Protein AF-A0A2E7MX34-F1 (afdb_monomer_lite)

Foldseek 3Di:
DDQDDWFPDPDPPPPRTDDPVRVVVSVVVNVCVVVVDPPDPPPDDPDDDDDPDPPPDDDADPVGDDPDDDDDAFDADPNWTWGADPVGFIDINPHGPDCPDDQAWDADPVRHTQAGNPVGDGDDDDDDDDDAFDADPVRHTQAGNVVRDGPPDDDPVNLVVLVVPAPDPVSSVVSVVVD

Radius of gyration: 43.1 Å; chains: 1; bounding box: 94×31×118 Å

Sequence (179 aa):
MARQTINIGTSANKGDGDPLRTAFTKINNNFSELYGGNFAEPTALNTNLASSQDGVHDLGTSGKQWRNLHVKDFVYIGGTRLSVSATGTLLVNNAAITADAIKGSVFADDSSLLVDGINGKFYGHLTGDVNGSVFGDDSTILVDAVNGNIPGYVKLSVLKSEVAASTSFADFQLRIAAL

pLDDT: mean 92.15, std 6.26, range [63.88, 97.56]

Structure (mmCIF, N/CA/C/O backbone):
data_AF-A0A2E7MX34-F1
#
_entry.id   AF-A0A2E7MX34-F1
#
loop_
_atom_site.group_PDB
_atom_site.id
_atom_site.type_symbol
_atom_site.label_atom_id
_atom_site.label_alt_id
_atom_site.label_comp_id
_atom_site.label_asym_id
_atom_site.label_entity_id
_atom_site.label_seq_id
_atom_site.pdbx_PDB_ins_code
_atom_site.Cartn_x
_atom_site.Cartn_y
_atom_site.Cartn_z
_atom_site.occupancy
_atom_site.B_iso_or_equiv
_atom_site.auth_seq_id
_atom_site.auth_comp_id
_atom_site.auth_asym_id
_atom_site.auth_atom_id
_atom_site.pdbx_PDB_model_num
ATOM 1 N N . MET A 1 1 ? 22.001 4.446 -43.427 1.00 67.94 1 MET A N 1
ATOM 2 C CA . MET A 1 1 ? 22.425 3.480 -44.458 1.00 67.94 1 MET A CA 1
ATOM 3 C C . MET A 1 1 ? 23.186 2.358 -43.757 1.00 67.94 1 MET A C 1
ATOM 5 O O . MET A 1 1 ? 23.305 2.373 -42.543 1.00 67.94 1 MET A O 1
ATOM 9 N N . ALA A 1 2 ? 23.620 1.312 -44.458 1.00 82.75 2 ALA A N 1
ATOM 10 C CA . ALA A 1 2 ? 24.479 0.306 -43.830 1.00 82.75 2 ALA A CA 1
ATOM 11 C C . ALA A 1 2 ? 25.929 0.816 -43.786 1.00 82.75 2 ALA A C 1
ATOM 13 O O . ALA A 1 2 ? 26.398 1.413 -44.757 1.00 82.75 2 ALA A O 1
ATOM 14 N N . ARG A 1 3 ? 26.645 0.541 -42.688 1.00 91.38 3 ARG A N 1
ATOM 15 C CA . ARG A 1 3 ? 28.072 0.868 -42.524 1.00 91.38 3 ARG A CA 1
ATOM 16 C C . ARG A 1 3 ? 28.886 0.391 -43.735 1.00 91.38 3 ARG A C 1
ATOM 18 O O . ARG A 1 3 ? 28.889 -0.801 -44.037 1.00 91.38 3 ARG A O 1
ATOM 25 N N . GLN A 1 4 ? 29.634 1.292 -44.376 1.00 95.56 4 GLN A N 1
ATOM 26 C CA . GLN A 1 4 ? 30.525 0.957 -45.491 1.00 95.56 4 GLN A CA 1
ATOM 27 C C . GLN A 1 4 ? 31.924 0.579 -44.978 1.00 95.56 4 GLN A C 1
ATOM 29 O O . GLN A 1 4 ? 32.578 1.374 -44.306 1.00 95.56 4 GLN A O 1
ATOM 34 N N . THR A 1 5 ? 32.413 -0.622 -45.303 1.00 95.56 5 THR A N 1
ATOM 35 C CA . THR A 1 5 ? 33.744 -1.108 -44.884 1.00 95.56 5 THR A CA 1
ATOM 36 C C . THR A 1 5 ? 34.768 -0.963 -46.013 1.00 95.56 5 THR A C 1
ATOM 38 O O . THR A 1 5 ? 34.482 -1.295 -47.168 1.00 95.56 5 THR A O 1
ATOM 41 N N . ILE A 1 6 ? 35.961 -0.462 -45.679 1.00 96.75 6 ILE A N 1
ATOM 42 C CA . ILE A 1 6 ? 37.108 -0.377 -46.595 1.00 96.75 6 ILE A CA 1
ATOM 43 C C . ILE A 1 6 ? 37.732 -1.769 -46.720 1.00 96.75 6 ILE A C 1
ATOM 45 O O . ILE A 1 6 ? 38.097 -2.373 -45.713 1.00 96.75 6 ILE A O 1
AT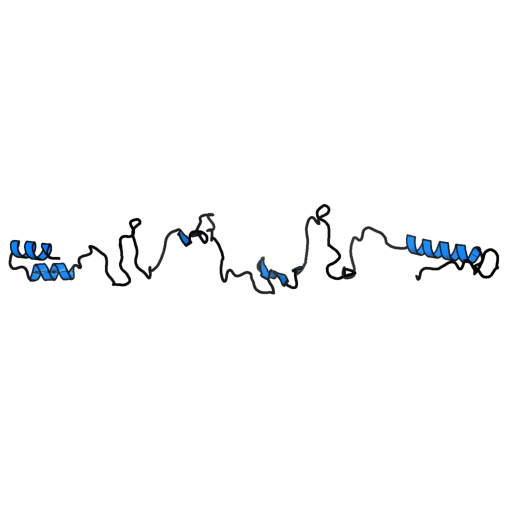OM 49 N N . ASN A 1 7 ? 37.869 -2.272 -47.943 1.00 96.00 7 ASN A N 1
ATOM 50 C CA . ASN A 1 7 ? 38.642 -3.474 -48.227 1.00 96.00 7 ASN A CA 1
ATOM 51 C C . ASN A 1 7 ? 40.132 -3.107 -48.285 1.00 96.00 7 ASN A C 1
ATOM 53 O O . ASN A 1 7 ? 40.547 -2.356 -49.162 1.00 96.00 7 ASN A O 1
ATOM 57 N N . ILE A 1 8 ? 40.938 -3.638 -47.367 1.00 94.94 8 ILE A N 1
ATOM 58 C CA . ILE A 1 8 ? 42.384 -3.360 -47.298 1.00 94.94 8 ILE A CA 1
ATOM 59 C C . ILE A 1 8 ? 43.238 -4.335 -48.126 1.00 94.94 8 ILE A C 1
ATOM 61 O O . ILE A 1 8 ? 44.462 -4.220 -48.127 1.00 94.94 8 ILE A O 1
ATOM 65 N N . GLY A 1 9 ? 42.606 -5.268 -48.845 1.00 93.19 9 GLY A N 1
ATOM 66 C CA . GLY A 1 9 ? 43.289 -6.320 -49.596 1.00 93.19 9 GLY A CA 1
ATOM 67 C C . GLY A 1 9 ? 43.756 -7.474 -48.706 1.00 93.19 9 GLY A C 1
ATOM 68 O O . GLY A 1 9 ? 43.591 -7.449 -47.485 1.00 93.19 9 GLY A O 1
ATOM 69 N N . THR A 1 10 ? 44.324 -8.518 -49.314 1.00 93.69 10 THR A N 1
ATOM 70 C CA . THR A 1 10 ? 44.762 -9.719 -48.569 1.00 93.69 10 THR A CA 1
ATOM 71 C C . THR A 1 10 ? 46.192 -9.620 -48.034 1.00 93.69 10 THR A C 1
ATOM 73 O O . THR A 1 10 ? 46.563 -10.353 -47.120 1.00 93.69 10 THR A O 1
ATOM 76 N N . SER A 1 11 ? 46.999 -8.703 -48.567 1.00 89.69 11 SER A N 1
ATOM 77 C CA . SER A 1 11 ? 48.323 -8.357 -48.046 1.00 89.69 11 SER A CA 1
ATOM 78 C C . SER A 1 11 ? 48.731 -6.961 -48.513 1.00 89.69 11 SER A C 1
ATOM 80 O O . SER A 1 11 ? 48.167 -6.425 -49.469 1.00 89.69 11 SER A O 1
ATOM 82 N N . ALA A 1 12 ? 49.750 -6.383 -47.875 1.00 90.94 12 ALA A N 1
ATOM 83 C CA . ALA A 1 12 ? 50.277 -5.081 -48.270 1.00 90.94 12 ALA A CA 1
ATOM 84 C C . ALA A 1 12 ? 50.609 -5.040 -49.774 1.00 90.94 12 ALA A C 1
ATOM 86 O O . ALA A 1 12 ? 51.255 -5.945 -50.302 1.00 90.94 12 ALA A O 1
ATOM 87 N N . ASN A 1 13 ? 50.168 -3.976 -50.450 1.00 83.44 13 ASN A N 1
ATOM 88 C CA . ASN A 1 13 ? 50.481 -3.654 -51.848 1.00 83.44 13 ASN A CA 1
ATOM 89 C C .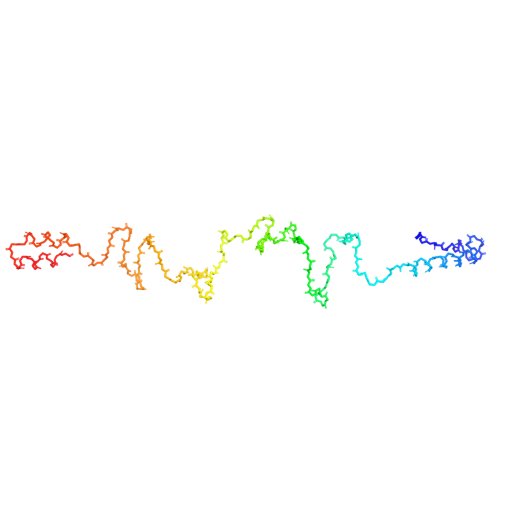 ASN A 1 13 ? 50.060 -4.694 -52.907 1.00 83.44 13 ASN A C 1
ATOM 91 O O . ASN A 1 13 ? 50.520 -4.616 -54.043 1.00 83.44 13 ASN A O 1
ATOM 95 N N . LYS A 1 14 ? 49.172 -5.643 -52.584 1.00 90.19 14 LYS A N 1
ATOM 96 C CA . LYS A 1 14 ? 48.740 -6.695 -53.525 1.00 90.19 14 LYS A CA 1
ATOM 97 C C . LYS A 1 14 ? 47.758 -6.218 -54.605 1.00 90.19 14 LYS A C 1
ATOM 99 O O . LYS A 1 14 ? 47.520 -6.927 -55.576 1.00 90.19 14 LYS A O 1
ATOM 104 N N . GLY A 1 15 ? 47.207 -5.011 -54.455 1.00 87.12 15 GLY A N 1
ATOM 105 C CA . GLY A 1 15 ? 46.298 -4.406 -55.434 1.00 87.12 15 GLY A CA 1
ATOM 106 C C . GLY A 1 15 ? 44.891 -5.012 -55.457 1.00 87.12 15 GLY A C 1
ATOM 107 O O . GLY A 1 15 ? 44.107 -4.674 -56.335 1.00 87.12 15 GLY A O 1
ATOM 108 N N . ASP A 1 16 ? 44.560 -5.877 -54.495 1.00 93.62 16 ASP A N 1
ATOM 109 C CA . ASP A 1 16 ? 43.249 -6.521 -54.325 1.00 93.62 16 ASP A CA 1
ATOM 110 C C . ASP A 1 16 ? 42.357 -5.823 -53.272 1.00 93.62 16 ASP A C 1
ATOM 112 O O . ASP A 1 16 ? 41.306 -6.340 -52.885 1.00 93.62 16 ASP A O 1
ATOM 116 N N . GLY A 1 17 ? 42.778 -4.644 -52.804 1.00 94.44 17 GLY A N 1
ATOM 117 C CA . GLY A 1 17 ? 42.019 -3.759 -51.920 1.00 94.44 17 GLY A CA 1
ATOM 118 C C . GLY A 1 17 ? 41.224 -2.684 -52.669 1.00 94.44 17 GLY A C 1
ATOM 119 O O . GLY A 1 17 ? 41.306 -2.544 -53.889 1.00 94.44 17 GLY A O 1
ATOM 120 N N . ASP A 1 18 ? 40.466 -1.882 -51.922 1.00 96.50 18 ASP A N 1
ATOM 121 C CA . ASP A 1 18 ? 39.799 -0.702 -52.465 1.00 96.50 18 ASP A CA 1
ATOM 122 C C . ASP A 1 18 ? 40.834 0.336 -52.930 1.00 96.50 18 ASP A C 1
ATOM 124 O O . ASP A 1 18 ? 41.762 0.670 -52.184 1.00 96.50 18 ASP A O 1
ATOM 128 N N . PRO A 1 19 ? 40.641 0.954 -54.107 1.00 94.69 19 PRO A N 1
ATOM 129 C CA . PRO A 1 19 ? 41.375 2.158 -54.462 1.00 94.69 19 PRO A CA 1
ATOM 130 C C . PRO A 1 19 ? 41.161 3.257 -53.412 1.00 94.69 19 PRO A C 1
ATOM 132 O O . PRO A 1 19 ? 40.055 3.410 -52.888 1.00 94.69 19 PRO A O 1
ATOM 135 N N . LEU A 1 20 ? 42.179 4.096 -53.179 1.00 93.94 20 LEU A N 1
ATOM 136 C CA . LEU A 1 20 ? 42.110 5.213 -52.221 1.00 93.94 20 LEU A CA 1
ATOM 137 C C . LEU A 1 20 ? 40.851 6.069 -52.402 1.00 93.94 20 LEU A C 1
ATOM 139 O O . LEU A 1 20 ? 40.196 6.421 -51.428 1.00 93.94 20 LEU A O 1
ATOM 143 N N . ARG A 1 21 ? 40.469 6.360 -53.652 1.00 96.25 21 ARG A N 1
ATOM 144 C CA . ARG A 1 21 ? 39.248 7.119 -53.959 1.00 96.25 21 ARG A CA 1
ATOM 145 C C . ARG A 1 21 ? 38.000 6.442 -53.387 1.00 96.25 21 ARG A C 1
ATOM 147 O O . ARG A 1 21 ? 37.216 7.102 -52.718 1.00 96.25 21 ARG A O 1
ATOM 154 N N . THR A 1 22 ? 37.843 5.141 -53.617 1.00 96.00 22 THR A N 1
ATOM 155 C CA . THR A 1 22 ? 36.722 4.349 -53.095 1.00 96.00 22 THR A CA 1
ATOM 156 C C . THR A 1 22 ? 36.732 4.328 -51.572 1.00 96.00 22 THR A C 1
ATOM 158 O O . THR A 1 22 ? 35.694 4.551 -50.953 1.00 96.00 22 THR A O 1
ATOM 161 N N . ALA A 1 23 ? 37.901 4.122 -50.961 1.00 96.06 23 ALA A N 1
ATOM 162 C CA . ALA A 1 23 ? 38.055 4.135 -49.511 1.00 96.06 23 ALA A CA 1
ATOM 163 C C . ALA A 1 23 ? 37.633 5.486 -48.905 1.00 96.06 23 ALA A C 1
ATOM 165 O O . ALA A 1 23 ? 36.823 5.516 -47.981 1.00 96.06 23 ALA A O 1
ATOM 166 N N . PHE A 1 24 ? 38.092 6.608 -49.467 1.00 97.56 24 PHE A N 1
ATOM 167 C CA . PHE A 1 24 ? 37.711 7.944 -49.000 1.00 97.56 24 PHE A CA 1
ATOM 168 C C . PHE A 1 24 ? 36.240 8.275 -49.251 1.00 97.56 24 PHE A C 1
ATOM 170 O O . PHE A 1 24 ? 35.608 8.900 -48.402 1.00 97.56 24 PHE A O 1
ATOM 177 N N . THR A 1 25 ? 35.652 7.816 -50.358 1.00 96.62 25 THR A N 1
ATOM 178 C CA . THR A 1 25 ? 34.202 7.923 -50.565 1.00 96.62 25 THR A CA 1
ATOM 179 C C . THR A 1 25 ? 33.438 7.167 -49.479 1.00 96.62 25 THR A C 1
ATOM 181 O O . THR A 1 25 ? 32.516 7.729 -48.893 1.00 96.62 25 THR A O 1
ATOM 184 N N . LYS A 1 26 ? 33.850 5.936 -49.144 1.00 96.94 26 LYS A N 1
ATOM 185 C CA . LYS A 1 26 ? 33.235 5.156 -48.057 1.00 96.94 26 LYS A CA 1
ATOM 186 C C . LYS A 1 26 ? 33.347 5.861 -46.705 1.00 96.94 26 LYS A C 1
ATOM 188 O O . LYS A 1 26 ? 32.374 5.913 -45.957 1.00 96.94 26 LYS A O 1
ATOM 193 N N . ILE A 1 27 ? 34.510 6.442 -46.415 1.00 95.88 27 ILE A N 1
ATOM 194 C CA . ILE A 1 27 ? 34.746 7.241 -45.205 1.00 95.88 27 ILE A CA 1
ATOM 195 C C . ILE A 1 27 ? 33.780 8.428 -45.144 1.00 95.88 27 ILE A C 1
ATOM 197 O O . ILE A 1 27 ? 33.060 8.577 -44.159 1.00 95.88 27 ILE A O 1
ATOM 201 N N . ASN A 1 28 ? 33.722 9.239 -46.202 1.00 95.81 28 ASN A N 1
ATOM 202 C CA . ASN A 1 28 ? 32.869 10.426 -46.243 1.00 95.81 28 ASN A CA 1
ATOM 203 C C . ASN A 1 28 ? 31.388 10.069 -46.106 1.00 95.81 28 ASN A C 1
ATOM 205 O O . ASN A 1 28 ? 30.663 10.749 -45.386 1.00 95.81 28 ASN A O 1
ATOM 209 N N . ASN A 1 29 ? 30.949 8.978 -46.734 1.00 95.25 29 ASN A N 1
ATOM 210 C CA . ASN A 1 29 ? 29.575 8.500 -46.611 1.00 95.25 29 ASN A CA 1
ATOM 211 C C . ASN A 1 29 ? 29.241 8.075 -45.175 1.00 95.25 29 ASN A C 1
ATOM 213 O O . ASN A 1 29 ? 28.199 8.467 -44.656 1.00 95.25 29 ASN A O 1
ATOM 217 N N . ASN A 1 30 ? 30.130 7.327 -44.513 1.00 94.75 30 ASN A N 1
ATOM 218 C CA . ASN A 1 30 ? 29.931 6.930 -43.117 1.00 94.75 30 ASN A CA 1
ATOM 219 C C . ASN A 1 30 ? 29.867 8.147 -42.178 1.00 94.75 30 ASN A C 1
ATOM 221 O O . ASN A 1 30 ? 29.015 8.196 -41.296 1.00 94.75 30 ASN A O 1
ATOM 225 N N . PHE A 1 31 ? 30.744 9.140 -42.364 1.00 93.25 31 PHE A N 1
ATOM 226 C CA . PHE A 1 31 ? 30.724 10.361 -41.552 1.00 93.25 31 PHE A CA 1
ATOM 227 C C . PHE A 1 31 ? 29.513 11.241 -41.851 1.00 93.25 31 PHE A C 1
ATOM 229 O O . PHE A 1 31 ? 28.942 11.811 -40.929 1.00 93.25 31 PHE A O 1
ATOM 236 N N . SER A 1 32 ? 29.076 11.318 -43.108 1.00 92.19 32 SER A N 1
ATOM 237 C CA . SER A 1 32 ? 27.838 12.009 -43.466 1.00 92.19 32 SER A CA 1
ATOM 238 C C . SER A 1 32 ? 26.623 11.367 -42.796 1.00 92.19 32 SER A C 1
ATOM 240 O O . SER A 1 32 ? 25.718 12.085 -42.386 1.00 92.19 32 SER A O 1
ATOM 242 N N . GLU A 1 33 ? 26.593 10.038 -42.671 1.00 90.44 33 GLU A N 1
ATOM 243 C CA . GLU A 1 33 ? 25.546 9.340 -41.924 1.00 90.44 33 GLU A CA 1
ATOM 244 C C . GLU A 1 33 ? 25.630 9.629 -40.424 1.00 90.44 33 GLU A C 1
ATOM 246 O O . GLU A 1 33 ? 24.611 9.944 -39.817 1.00 90.44 33 GLU A O 1
ATOM 251 N N . LEU A 1 34 ? 26.830 9.572 -39.838 1.00 88.88 34 LEU A N 1
ATOM 252 C CA . LEU A 1 34 ? 27.038 9.900 -38.431 1.00 88.88 34 LEU A CA 1
ATOM 253 C C . LEU A 1 34 ? 26.565 11.332 -38.139 1.00 88.88 34 LEU A C 1
ATOM 255 O O . LEU A 1 34 ? 25.681 11.526 -37.321 1.00 88.88 34 LEU A O 1
ATOM 259 N N . TYR A 1 35 ? 27.075 12.336 -38.848 1.00 86.62 35 TYR A N 1
ATOM 260 C CA . TYR A 1 35 ? 26.701 13.735 -38.615 1.00 86.62 35 TYR A CA 1
ATOM 261 C C . TYR A 1 35 ? 25.263 14.076 -39.028 1.00 86.62 35 TYR A C 1
ATOM 263 O O . TYR A 1 35 ? 24.714 15.063 -38.547 1.00 86.62 35 TYR A O 1
ATOM 271 N N . GLY A 1 36 ? 24.651 13.271 -39.900 1.00 81.94 36 GLY A N 1
ATOM 272 C CA . GLY A 1 36 ? 23.220 13.340 -40.199 1.00 81.94 36 GLY A CA 1
ATOM 273 C C . GLY A 1 36 ? 22.344 12.647 -39.150 1.00 81.94 36 GLY A C 1
ATOM 274 O O . GLY A 1 36 ? 21.129 12.847 -39.141 1.00 81.94 36 GLY A O 1
ATOM 275 N N . GLY A 1 37 ? 22.938 11.840 -38.268 1.00 79.38 37 GLY A N 1
ATOM 276 C CA . GLY A 1 37 ? 22.265 11.228 -37.136 1.00 79.38 37 GLY A CA 1
ATOM 277 C C . GLY A 1 37 ? 21.801 12.298 -36.157 1.00 79.38 37 GLY A C 1
ATOM 278 O O . GLY A 1 37 ? 22.592 13.107 -35.675 1.00 79.38 37 GLY A O 1
ATOM 279 N N . ASN A 1 38 ? 20.506 12.304 -35.842 1.00 66.62 38 ASN A N 1
ATOM 280 C CA . ASN A 1 38 ? 19.968 13.173 -34.804 1.00 66.62 38 ASN A CA 1
ATOM 281 C C . ASN A 1 38 ? 20.403 12.651 -33.423 1.00 66.62 38 ASN A C 1
ATOM 283 O O . ASN A 1 38 ? 19.655 11.941 -32.759 1.00 66.62 38 ASN A O 1
ATOM 287 N N . PHE A 1 39 ? 21.628 12.983 -33.014 1.00 71.38 39 PHE A N 1
ATOM 288 C CA . PHE A 1 39 ? 22.157 12.741 -31.666 1.00 71.38 39 PHE A CA 1
ATOM 289 C C . PHE A 1 39 ? 21.761 13.831 -30.670 1.00 71.38 39 PHE A C 1
ATOM 291 O O . PHE A 1 39 ? 22.376 13.945 -29.611 1.00 71.38 39 PHE A O 1
ATOM 298 N N . ALA A 1 40 ? 20.785 14.675 -31.018 1.00 63.88 40 ALA A N 1
ATOM 299 C CA . ALA A 1 40 ? 20.228 15.612 -30.061 1.00 63.88 40 ALA A CA 1
ATOM 300 C C . ALA A 1 40 ? 19.767 14.834 -28.823 1.00 63.88 40 ALA A C 1
ATOM 302 O O . ALA A 1 40 ? 19.197 13.749 -28.965 1.00 63.88 40 ALA A O 1
ATOM 303 N N . GLU A 1 41 ? 20.022 15.400 -27.638 1.00 71.00 41 GLU A N 1
ATOM 304 C CA . GLU A 1 41 ? 19.437 14.945 -26.374 1.00 71.00 41 GLU A CA 1
ATOM 305 C C . GLU A 1 41 ? 17.982 14.556 -26.647 1.00 71.00 41 GLU A C 1
ATOM 307 O O . GLU A 1 41 ? 17.215 15.425 -27.079 1.00 71.00 41 GLU A O 1
ATOM 312 N N . PRO A 1 42 ? 17.608 13.270 -26.531 1.00 74.56 42 PRO A N 1
ATOM 313 C CA . PRO A 1 42 ? 16.310 12.817 -26.994 1.00 74.56 42 PRO A CA 1
ATOM 314 C C . PRO A 1 42 ? 15.227 13.536 -26.190 1.00 74.56 42 PRO A C 1
ATOM 316 O O . PRO A 1 42 ? 14.963 13.213 -25.036 1.00 74.56 42 PRO A O 1
ATOM 319 N N . THR A 1 43 ? 14.601 14.543 -26.799 1.00 80.00 43 THR A N 1
ATOM 320 C CA . THR A 1 43 ? 13.509 15.308 -26.183 1.00 80.00 43 THR A CA 1
ATOM 321 C C . THR A 1 43 ? 12.189 14.540 -26.232 1.00 80.00 43 THR A C 1
ATOM 323 O O . THR A 1 43 ? 11.270 14.857 -25.480 1.00 80.00 43 THR A O 1
ATOM 326 N N . ALA A 1 44 ? 12.098 13.514 -27.086 1.00 80.25 44 ALA A N 1
ATOM 327 C CA . ALA A 1 44 ? 10.992 12.568 -27.152 1.00 80.25 44 ALA A CA 1
ATOM 328 C C . ALA A 1 44 ? 11.438 11.228 -27.764 1.00 80.25 44 ALA A C 1
ATOM 330 O O . ALA A 1 44 ? 12.322 11.184 -28.620 1.00 80.25 44 ALA A O 1
ATOM 331 N N . LEU A 1 45 ? 10.767 10.144 -27.368 1.00 84.94 45 LEU A N 1
ATOM 332 C CA . LEU A 1 45 ? 10.822 8.841 -28.031 1.00 84.94 45 LEU A CA 1
ATOM 333 C C . LEU A 1 45 ? 9.496 8.631 -28.773 1.00 84.94 45 LEU A C 1
ATOM 335 O O . LEU A 1 45 ? 8.428 8.765 -28.181 1.00 84.94 45 LEU A O 1
ATOM 339 N N . ASN A 1 46 ? 9.543 8.304 -30.064 1.00 85.94 46 ASN A N 1
ATOM 340 C CA . ASN A 1 46 ? 8.360 7.950 -30.864 1.00 85.94 46 ASN A CA 1
ATOM 341 C C . ASN A 1 46 ? 8.047 6.441 -30.831 1.00 85.94 46 ASN A C 1
ATOM 343 O O . ASN A 1 46 ? 7.137 5.979 -31.517 1.00 85.94 46 ASN A O 1
ATOM 347 N N . THR A 1 47 ? 8.827 5.675 -30.069 1.00 86.88 47 THR A N 1
ATOM 348 C CA . THR A 1 47 ? 8.711 4.226 -29.887 1.00 86.88 47 THR A CA 1
ATOM 349 C C . THR A 1 47 ? 8.929 3.870 -28.417 1.00 86.88 47 THR A C 1
ATOM 351 O O . THR A 1 47 ? 9.355 4.708 -27.620 1.00 86.88 47 THR A O 1
ATOM 354 N N . ASN A 1 48 ? 8.621 2.626 -28.047 1.00 89.75 48 ASN A N 1
ATOM 355 C CA . ASN A 1 48 ? 8.836 2.146 -26.686 1.00 89.75 48 ASN A CA 1
ATOM 356 C C . ASN A 1 48 ? 10.331 2.096 -26.353 1.00 89.75 48 ASN A C 1
ATOM 358 O O . ASN A 1 48 ? 11.140 1.632 -27.155 1.00 89.75 48 ASN A O 1
ATOM 362 N N . LEU A 1 49 ? 10.675 2.477 -25.124 1.00 91.00 49 LEU A N 1
ATOM 363 C CA . LEU A 1 49 ? 11.986 2.188 -24.559 1.00 91.00 49 LEU A CA 1
ATOM 364 C C . LEU A 1 49 ? 11.994 0.744 -24.041 1.00 91.00 49 LEU A C 1
ATOM 366 O O . LEU A 1 49 ? 11.371 0.449 -23.024 1.00 91.00 49 LEU A O 1
ATOM 370 N N . ALA A 1 50 ? 12.675 -0.154 -24.750 1.00 89.69 50 ALA A N 1
ATOM 371 C CA . ALA A 1 50 ? 12.869 -1.539 -24.330 1.00 89.69 50 ALA A CA 1
ATOM 372 C C . ALA A 1 50 ? 14.314 -1.760 -23.865 1.00 89.69 50 ALA A C 1
ATOM 374 O O . ALA A 1 50 ? 15.257 -1.299 -24.508 1.00 89.69 50 ALA A O 1
ATOM 375 N N . SER A 1 51 ? 14.486 -2.489 -22.762 1.00 93.12 51 SER A N 1
ATOM 376 C CA . SER A 1 51 ? 15.802 -2.981 -22.347 1.00 93.12 51 SER A CA 1
ATOM 377 C C . SER A 1 51 ? 16.300 -4.0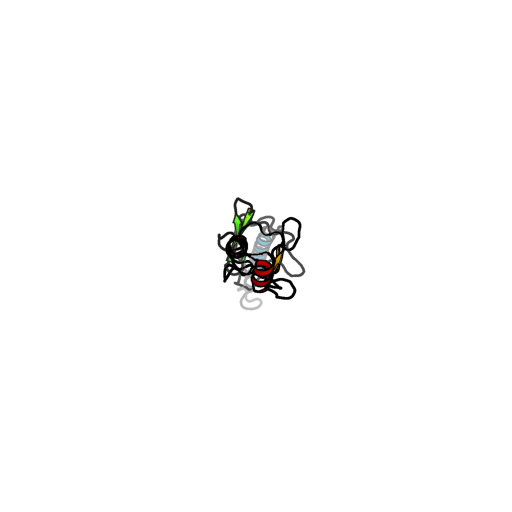45 -23.330 1.00 93.12 51 SER A C 1
ATOM 379 O O . SER A 1 51 ? 15.515 -4.857 -23.816 1.00 93.12 51 SER A O 1
ATOM 381 N N . SER A 1 52 ? 17.608 -4.087 -23.595 1.00 93.62 52 SER A N 1
ATOM 382 C CA . SER A 1 52 ? 18.226 -5.128 -24.431 1.00 93.62 52 SER A CA 1
ATOM 383 C C . SER A 1 52 ? 18.290 -6.504 -23.764 1.00 93.62 52 SER A C 1
ATOM 385 O O . SER A 1 52 ? 18.515 -7.497 -24.451 1.00 93.62 52 SER A O 1
ATOM 387 N N . GLN A 1 53 ? 18.134 -6.569 -22.439 1.00 94.56 53 GLN A N 1
ATOM 388 C CA . GLN A 1 53 ? 18.163 -7.799 -21.646 1.00 94.56 53 GLN A CA 1
ATOM 389 C C . GLN A 1 53 ? 17.199 -7.684 -20.461 1.00 94.56 53 GLN A C 1
ATOM 391 O O . GLN A 1 53 ? 17.070 -6.612 -19.862 1.00 94.56 53 GLN A O 1
ATOM 396 N N . ASP A 1 54 ? 16.535 -8.782 -20.113 1.00 93.69 54 ASP A N 1
ATOM 397 C CA . ASP A 1 54 ? 15.626 -8.824 -18.967 1.00 93.69 54 ASP A CA 1
ATOM 398 C C . ASP A 1 54 ? 16.405 -8.783 -17.641 1.00 93.69 54 ASP A C 1
ATOM 400 O O . ASP A 1 54 ? 17.394 -9.494 -17.478 1.00 93.69 54 ASP A O 1
ATOM 404 N N . GLY A 1 55 ? 15.988 -7.921 -16.713 1.00 91.19 55 GLY A N 1
ATOM 405 C CA . GLY A 1 55 ? 16.578 -7.801 -15.372 1.00 91.19 55 GLY A CA 1
ATOM 406 C C . GLY A 1 55 ? 18.024 -7.281 -15.278 1.00 91.19 55 GLY A C 1
ATOM 407 O O . GLY A 1 55 ? 18.594 -7.337 -14.192 1.00 91.19 55 GLY A O 1
ATOM 408 N N . VAL A 1 56 ? 18.635 -6.794 -16.369 1.00 94.62 56 VAL A N 1
ATOM 409 C CA . VAL A 1 56 ? 20.057 -6.366 -16.378 1.00 94.62 56 VAL A CA 1
ATOM 410 C C . VAL A 1 56 ? 20.245 -4.850 -16.281 1.00 94.62 56 VAL A C 1
ATOM 412 O O . VAL A 1 56 ? 21.230 -4.390 -15.707 1.00 94.62 56 VAL A O 1
ATOM 415 N N . HIS A 1 57 ? 19.353 -4.063 -16.884 1.00 94.38 57 HIS A N 1
ATOM 416 C CA . HIS A 1 57 ? 19.533 -2.617 -17.020 1.00 94.38 57 HIS A CA 1
ATOM 417 C C . HIS A 1 57 ? 18.562 -1.838 -16.128 1.00 94.38 57 HIS A C 1
ATOM 419 O O . HIS A 1 57 ? 17.350 -2.028 -16.213 1.00 94.38 57 HIS A O 1
ATOM 425 N N . ASP A 1 58 ? 19.107 -0.917 -15.333 1.00 94.56 58 ASP A N 1
ATOM 426 C CA . ASP A 1 58 ? 18.337 -0.006 -14.486 1.00 94.56 58 ASP A CA 1
ATOM 427 C C . ASP A 1 58 ? 17.888 1.253 -15.244 1.00 94.56 58 ASP A C 1
ATOM 429 O O . ASP A 1 58 ? 18.551 1.734 -16.169 1.00 94.56 58 ASP A O 1
ATOM 433 N N . LEU A 1 59 ? 16.788 1.855 -14.786 1.00 92.19 59 LEU A N 1
ATOM 434 C CA . LEU A 1 59 ? 16.389 3.211 -15.165 1.00 92.19 59 LEU A CA 1
ATOM 435 C C . LEU A 1 59 ? 16.873 4.215 -14.110 1.00 92.19 59 LEU A C 1
ATOM 437 O O . LEU A 1 59 ? 16.171 4.531 -13.151 1.00 92.19 59 LEU A O 1
ATOM 441 N N . GLY A 1 60 ? 18.076 4.750 -14.323 1.00 92.75 60 GLY A N 1
ATOM 442 C CA . GLY A 1 60 ? 18.773 5.615 -13.365 1.00 92.75 60 GLY A CA 1
ATOM 443 C C . GLY A 1 60 ? 19.726 4.830 -12.460 1.00 92.75 60 GLY A C 1
ATOM 444 O O . GLY A 1 60 ? 19.902 3.629 -12.619 1.00 92.75 60 GLY A O 1
ATOM 445 N N . THR A 1 61 ? 20.385 5.517 -11.528 1.00 95.31 61 THR A N 1
ATOM 446 C CA . THR A 1 61 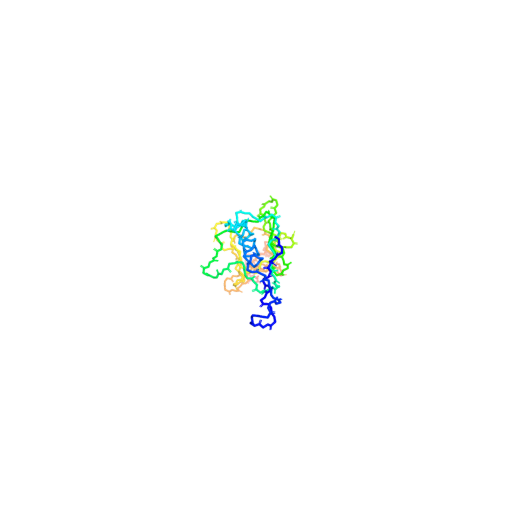? 21.297 4.905 -10.542 1.00 95.31 61 THR A CA 1
ATOM 447 C C . THR A 1 61 ? 21.134 5.572 -9.176 1.00 95.31 61 THR A C 1
ATOM 449 O O . THR A 1 61 ? 20.499 6.621 -9.073 1.00 95.31 61 THR A O 1
ATOM 452 N N . SER A 1 62 ? 21.745 5.028 -8.117 1.00 95.12 62 SER A N 1
ATOM 453 C CA . SER A 1 62 ? 21.693 5.618 -6.765 1.00 95.12 62 SER A CA 1
ATOM 454 C C . SER A 1 62 ? 22.206 7.064 -6.692 1.00 95.12 62 SER A C 1
ATOM 456 O O . SER A 1 62 ? 21.729 7.836 -5.868 1.00 95.12 62 SER A O 1
ATOM 458 N N . GLY A 1 63 ? 23.141 7.447 -7.569 1.00 94.50 63 GLY A N 1
ATOM 459 C CA . GLY A 1 63 ? 23.676 8.812 -7.658 1.00 94.50 63 GLY A CA 1
ATOM 460 C C . GLY A 1 63 ? 23.045 9.681 -8.751 1.00 94.50 63 GLY A C 1
ATOM 461 O O . GLY A 1 63 ? 23.343 10.871 -8.825 1.00 94.50 63 GLY A O 1
ATOM 462 N N . LYS A 1 64 ? 22.213 9.105 -9.628 1.00 95.31 64 LYS A N 1
ATOM 463 C CA . LYS A 1 64 ? 21.566 9.797 -10.755 1.00 95.31 64 LYS A CA 1
ATOM 464 C C . LYS A 1 64 ? 20.134 9.298 -10.920 1.00 95.31 64 LYS A C 1
ATOM 466 O O . LYS A 1 64 ? 19.837 8.466 -11.777 1.00 95.31 64 LYS A O 1
ATOM 471 N N . GLN A 1 65 ? 19.265 9.806 -10.058 1.00 96.88 65 GLN A N 1
ATOM 472 C CA . GLN A 1 65 ? 17.850 9.461 -10.015 1.00 96.88 65 GLN A CA 1
ATOM 473 C C . GLN A 1 65 ? 17.021 10.441 -10.849 1.00 96.88 65 GLN A C 1
ATOM 475 O O . GLN A 1 65 ? 17.392 11.600 -11.045 1.00 96.88 65 GLN A O 1
ATOM 480 N N . TRP A 1 66 ? 15.860 9.980 -11.303 1.00 94.88 66 TRP A N 1
ATOM 481 C CA . TRP A 1 66 ? 14.851 10.851 -11.892 1.00 94.88 66 TRP A CA 1
ATOM 482 C C . TRP A 1 66 ? 14.140 11.620 -10.784 1.00 94.88 66 TRP A C 1
ATOM 484 O O . TRP A 1 66 ? 13.769 11.041 -9.768 1.00 94.88 66 TRP A O 1
ATOM 494 N N . ARG A 1 67 ? 13.914 12.921 -10.986 1.00 95.94 67 ARG A N 1
ATOM 495 C CA . ARG A 1 67 ? 13.210 13.740 -9.989 1.00 95.94 67 ARG A CA 1
ATOM 496 C C . ARG A 1 67 ? 11.758 13.293 -9.801 1.00 95.94 67 ARG A C 1
ATOM 498 O O . ARG A 1 67 ? 11.307 13.201 -8.672 1.00 95.94 67 ARG A O 1
ATOM 505 N N . ASN A 1 68 ? 11.048 13.032 -10.900 1.00 95.69 68 ASN A N 1
ATOM 506 C CA . ASN A 1 68 ? 9.657 12.582 -10.908 1.00 95.69 68 ASN A CA 1
ATOM 507 C C . ASN A 1 68 ? 9.457 11.545 -12.018 1.00 95.69 68 ASN A C 1
ATOM 509 O O . ASN A 1 68 ? 10.053 11.673 -13.090 1.00 95.69 68 ASN A O 1
ATOM 513 N N . LEU A 1 69 ? 8.553 10.592 -11.795 1.00 94.19 69 LEU A N 1
ATOM 514 C CA . LEU A 1 69 ? 8.039 9.695 -12.826 1.00 94.19 69 LEU A CA 1
ATOM 515 C C . LEU A 1 69 ? 6.590 10.085 -13.143 1.00 94.19 69 LEU A C 1
ATOM 517 O O . LEU A 1 69 ? 5.697 9.887 -12.324 1.00 94.19 69 LEU A O 1
ATOM 521 N N . HIS A 1 70 ? 6.357 10.647 -14.328 1.00 93.38 70 HIS A N 1
ATOM 522 C CA . HIS A 1 70 ? 5.014 10.962 -14.812 1.00 93.38 70 HIS A CA 1
ATOM 523 C C . HIS A 1 70 ? 4.544 9.855 -15.757 1.00 93.38 70 HIS A C 1
ATOM 525 O O . HIS A 1 70 ? 5.026 9.748 -16.882 1.00 93.38 70 HIS A O 1
ATOM 531 N N . VAL A 1 71 ? 3.600 9.036 -15.297 1.00 94.88 71 VAL A N 1
ATOM 532 C CA . VAL A 1 71 ? 2.937 7.999 -16.098 1.00 94.88 71 VAL A CA 1
ATOM 533 C C . VAL A 1 71 ? 1.469 8.351 -16.272 1.00 94.88 71 VAL A C 1
ATOM 535 O O . VAL A 1 71 ? 0.843 8.887 -15.361 1.00 94.88 71 VAL A O 1
ATOM 538 N N . LYS A 1 72 ? 0.914 8.063 -17.450 1.00 93.38 72 LYS A N 1
ATOM 539 C CA . LYS A 1 72 ? -0.495 8.349 -17.739 1.00 93.38 72 LYS A CA 1
ATOM 540 C C . LYS A 1 72 ? -1.437 7.403 -16.991 1.00 93.38 72 LYS A C 1
ATOM 542 O O . LYS A 1 72 ? -2.441 7.862 -16.461 1.00 93.38 72 LYS A O 1
ATOM 547 N N . ASP A 1 73 ? -1.102 6.110 -16.959 1.00 94.06 73 ASP A N 1
ATOM 548 C CA . ASP A 1 73 ? -2.042 5.069 -16.533 1.00 94.06 73 ASP A CA 1
ATOM 549 C C . ASP A 1 73 ? -1.524 4.218 -15.357 1.00 94.06 73 ASP A C 1
ATOM 551 O O . ASP A 1 73 ? -2.190 4.127 -14.326 1.00 94.06 73 ASP A O 1
ATOM 555 N N . PHE A 1 74 ? -0.365 3.555 -15.485 1.00 96.81 74 PHE A N 1
ATOM 556 C CA . PHE A 1 74 ? 0.133 2.619 -14.463 1.00 96.81 74 PHE A CA 1
ATOM 557 C C . PHE A 1 74 ? 1.638 2.333 -14.575 1.00 96.81 74 PHE A C 1
ATOM 559 O O . PHE A 1 74 ? 2.266 2.614 -15.595 1.00 96.81 74 PHE A O 1
ATOM 566 N N . VAL A 1 75 ? 2.187 1.704 -13.531 1.00 96.81 75 VAL A N 1
ATOM 567 C CA . VAL A 1 75 ? 3.530 1.100 -13.495 1.00 96.81 75 VAL A CA 1
ATOM 568 C C . VAL A 1 75 ? 3.397 -0.388 -13.180 1.00 96.81 75 VAL A C 1
ATOM 570 O O . VAL A 1 75 ? 2.550 -0.773 -12.377 1.00 96.81 75 VAL A O 1
ATOM 573 N N . TYR A 1 76 ? 4.237 -1.229 -13.783 1.00 95.81 76 TYR A N 1
ATOM 574 C CA . TYR A 1 76 ? 4.398 -2.622 -13.362 1.00 95.81 76 TYR A CA 1
ATOM 575 C C . TYR A 1 76 ? 5.625 -2.772 -12.459 1.00 95.81 76 TYR A C 1
ATOM 577 O O . TYR A 1 76 ? 6.707 -2.311 -12.812 1.00 95.81 76 TYR A O 1
ATOM 585 N N . ILE A 1 77 ? 5.471 -3.454 -11.323 1.00 95.44 77 ILE A N 1
ATOM 586 C CA . ILE A 1 77 ? 6.564 -3.813 -10.409 1.00 95.44 77 ILE A CA 1
ATOM 587 C C . ILE A 1 77 ? 6.457 -5.303 -10.103 1.00 95.44 77 ILE A C 1
ATOM 589 O O . ILE A 1 77 ? 5.457 -5.746 -9.543 1.00 95.44 77 ILE A O 1
ATOM 593 N N . GLY A 1 78 ? 7.454 -6.097 -10.506 1.00 93.50 78 GLY A N 1
ATOM 594 C CA . GLY A 1 78 ? 7.436 -7.552 -10.290 1.00 93.50 78 GLY A CA 1
ATOM 595 C C . GLY A 1 78 ? 6.182 -8.233 -10.858 1.00 93.50 78 GLY A C 1
ATOM 596 O O . GLY A 1 78 ? 5.596 -9.090 -10.207 1.00 93.50 78 GLY A O 1
ATOM 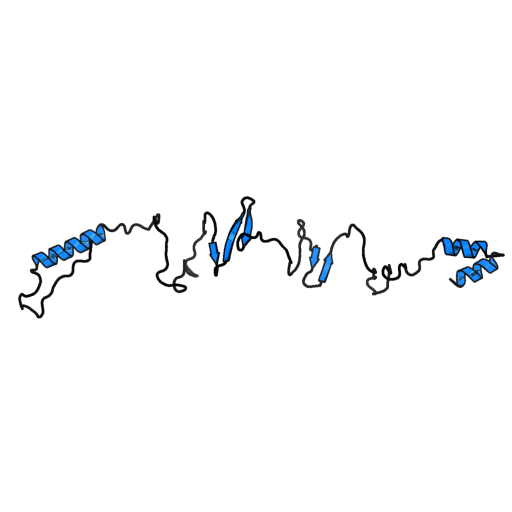597 N N . GLY A 1 79 ? 5.701 -7.776 -12.021 1.00 93.06 79 GLY A N 1
ATOM 598 C CA . GLY A 1 79 ? 4.457 -8.253 -12.644 1.00 93.06 79 GLY A CA 1
ATOM 599 C C . GLY A 1 79 ? 3.163 -7.688 -12.041 1.00 93.06 79 GLY A C 1
ATOM 600 O O . GLY A 1 79 ? 2.089 -7.897 -12.599 1.00 93.06 79 GLY A O 1
ATOM 601 N N . THR A 1 80 ? 3.244 -6.928 -10.949 1.00 96.25 80 THR A N 1
ATOM 602 C CA . THR A 1 80 ? 2.088 -6.310 -10.290 1.00 96.25 80 THR A CA 1
ATOM 603 C C . THR A 1 80 ? 1.810 -4.932 -10.868 1.00 96.25 80 THR A C 1
ATOM 605 O O . THR A 1 80 ? 2.711 -4.099 -10.954 1.00 96.25 80 THR A O 1
ATOM 608 N N . ARG A 1 81 ? 0.558 -4.666 -11.243 1.00 96.94 81 ARG A N 1
ATOM 609 C CA . ARG A 1 81 ? 0.125 -3.358 -11.745 1.00 96.94 81 ARG A CA 1
ATOM 610 C C . ARG A 1 81 ? -0.176 -2.415 -10.584 1.00 96.94 81 ARG A C 1
ATOM 612 O O . ARG A 1 81 ? -1.077 -2.694 -9.798 1.00 96.94 81 ARG A O 1
ATOM 619 N N . LEU A 1 82 ? 0.502 -1.273 -10.542 1.00 96.81 82 LEU A N 1
ATOM 620 C CA . LEU A 1 82 ? 0.214 -0.153 -9.650 1.00 96.81 82 LEU A CA 1
ATOM 621 C C . LEU A 1 82 ? -0.429 0.984 -10.446 1.00 96.81 82 LEU A C 1
ATOM 623 O O . LEU A 1 82 ? 0.149 1.469 -11.420 1.00 96.81 82 LEU A O 1
ATOM 627 N N . SER A 1 83 ? -1.630 1.401 -10.053 1.00 96.44 83 SER A N 1
ATOM 628 C CA . SER A 1 83 ? -2.402 2.440 -10.752 1.00 96.44 83 SER A CA 1
ATOM 629 C C . SER A 1 83 ? -3.265 3.250 -9.792 1.00 96.44 83 SER A C 1
ATOM 631 O O . SER A 1 83 ? -3.378 2.887 -8.630 1.00 96.44 83 SER A O 1
ATOM 633 N N . VAL A 1 84 ? -3.911 4.313 -10.269 1.00 95.50 84 VAL A N 1
ATOM 634 C CA . VAL A 1 84 ? -4.854 5.127 -9.483 1.00 95.50 84 VAL A CA 1
ATOM 635 C C . VAL A 1 84 ? -6.237 5.105 -10.145 1.00 95.50 84 VAL A C 1
ATOM 637 O O . VAL A 1 84 ? -6.335 5.004 -11.368 1.00 95.50 84 VAL A O 1
ATOM 640 N N . SER A 1 85 ? -7.312 5.128 -9.353 1.00 93.50 85 SER A N 1
ATOM 641 C CA . SER A 1 85 ? -8.690 5.080 -9.858 1.00 93.50 85 SER A CA 1
ATOM 642 C C . SER A 1 85 ? -9.079 6.451 -10.397 1.00 93.50 85 SER A C 1
ATOM 644 O O . SER A 1 85 ? -8.416 7.454 -10.133 1.00 93.50 85 SER A O 1
ATOM 646 N N . ALA A 1 86 ? -10.230 6.536 -11.064 1.00 92.88 86 ALA A N 1
ATOM 647 C CA . ALA A 1 86 ? -10.821 7.828 -11.414 1.00 92.88 86 ALA A CA 1
ATOM 648 C C . ALA A 1 86 ? -11.078 8.734 -10.188 1.00 92.88 86 ALA A C 1
ATOM 650 O O . ALA A 1 86 ? -11.178 9.947 -10.337 1.00 92.88 86 ALA A O 1
ATOM 651 N N . THR A 1 87 ? -11.168 8.158 -8.983 1.00 91.69 87 THR A N 1
ATOM 652 C CA . THR A 1 87 ? -11.410 8.869 -7.718 1.00 91.69 87 THR A CA 1
ATOM 653 C C . THR A 1 87 ? -10.134 9.151 -6.919 1.00 91.69 87 THR A C 1
ATOM 655 O O . THR A 1 87 ? -10.228 9.633 -5.796 1.00 91.69 87 THR A O 1
ATOM 658 N N . GLY A 1 88 ? -8.945 8.847 -7.453 1.00 91.94 88 GLY A N 1
ATOM 659 C CA . GLY A 1 88 ? -7.676 9.107 -6.762 1.00 91.94 88 GLY A CA 1
ATOM 660 C C . GLY A 1 88 ? -7.220 8.007 -5.795 1.00 91.94 88 GLY A C 1
ATOM 661 O O . GLY A 1 88 ? -6.212 8.176 -5.114 1.00 91.94 88 GLY A O 1
ATOM 662 N N . THR A 1 89 ? -7.912 6.866 -5.733 1.00 92.19 89 THR A N 1
ATOM 663 C CA . THR A 1 89 ? -7.535 5.741 -4.863 1.00 92.19 89 THR A CA 1
ATOM 664 C C . THR A 1 89 ? -6.430 4.910 -5.507 1.00 92.19 89 THR A C 1
ATOM 666 O O . THR A 1 89 ? -6.526 4.572 -6.685 1.00 92.19 89 THR A O 1
ATOM 669 N N . LEU A 1 90 ? -5.402 4.537 -4.746 1.00 94.00 90 LEU A N 1
ATOM 670 C CA . LEU A 1 90 ? -4.356 3.626 -5.215 1.00 94.00 90 LEU A CA 1
ATOM 671 C C . LEU A 1 90 ? -4.921 2.205 -5.415 1.00 94.00 90 LEU A C 1
ATOM 673 O O . LEU A 1 90 ? -5.658 1.694 -4.571 1.00 94.00 90 LEU A O 1
ATOM 677 N N . LEU A 1 91 ? -4.560 1.564 -6.527 1.00 94.56 91 LEU A N 1
ATOM 678 C CA . LEU A 1 91 ? -4.932 0.193 -6.871 1.00 94.56 91 LEU A CA 1
ATOM 679 C C . LEU A 1 91 ? -3.703 -0.678 -7.084 1.00 94.56 91 LEU A C 1
ATOM 681 O O . LEU A 1 91 ? -2.711 -0.248 -7.678 1.00 94.56 91 LEU A O 1
ATOM 685 N N . VAL A 1 92 ? -3.852 -1.940 -6.700 1.00 95.12 92 VAL A N 1
ATOM 686 C CA . VAL A 1 92 ? -2.921 -3.032 -6.969 1.00 95.12 92 VAL A CA 1
ATOM 687 C C . VAL A 1 92 ? -3.679 -4.085 -7.769 1.00 95.12 92 VAL A C 1
ATOM 689 O O . VAL A 1 92 ? -4.710 -4.576 -7.321 1.00 95.12 92 VAL A O 1
ATOM 692 N N . ASN A 1 93 ? -3.213 -4.404 -8.979 1.00 94.94 93 ASN A N 1
ATOM 693 C CA . ASN A 1 93 ? -3.887 -5.339 -9.893 1.00 94.94 93 ASN A CA 1
ATOM 694 C C . ASN A 1 93 ? -5.380 -5.018 -10.093 1.00 94.94 93 ASN A C 1
ATOM 696 O O . ASN A 1 93 ? -6.229 -5.904 -10.056 1.00 94.94 93 ASN A O 1
ATOM 700 N N . ASN A 1 94 ? -5.693 -3.731 -10.285 1.00 92.06 94 ASN A N 1
ATOM 701 C CA . ASN A 1 94 ? -7.053 -3.208 -10.479 1.00 92.06 94 ASN A CA 1
ATOM 702 C C . ASN A 1 94 ? -8.009 -3.372 -9.284 1.00 92.06 94 ASN A C 1
ATOM 704 O O . ASN A 1 94 ? -9.161 -2.955 -9.387 1.00 92.06 94 ASN A O 1
ATOM 708 N N . ALA A 1 95 ? -7.543 -3.888 -8.149 1.00 91.94 95 ALA A N 1
ATOM 709 C CA . ALA A 1 95 ? -8.261 -3.815 -6.888 1.00 91.94 95 ALA A CA 1
ATOM 710 C C . ALA A 1 95 ? -7.833 -2.547 -6.151 1.00 91.94 95 ALA A C 1
ATOM 712 O O . ALA A 1 95 ? -6.638 -2.269 -6.035 1.00 91.94 95 ALA A O 1
ATOM 713 N N . ALA A 1 96 ? -8.798 -1.767 -5.664 1.00 90.88 96 ALA A N 1
ATOM 714 C CA . ALA A 1 96 ? -8.486 -0.695 -4.730 1.00 90.88 96 ALA A CA 1
ATOM 715 C C . ALA A 1 96 ? -7.755 -1.293 -3.525 1.00 90.88 96 ALA A C 1
ATOM 717 O O . ALA A 1 96 ? -8.073 -2.403 -3.100 1.00 90.88 96 ALA A O 1
ATOM 718 N N . ILE A 1 97 ? -6.790 -0.562 -2.971 1.00 88.31 97 ILE A N 1
ATOM 719 C CA . ILE A 1 97 ? -6.254 -0.903 -1.655 1.00 88.31 97 ILE A CA 1
ATOM 720 C C . ILE A 1 97 ? -7.360 -0.593 -0.648 1.00 88.31 97 ILE A C 1
ATOM 722 O O . ILE A 1 97 ? -7.456 0.505 -0.103 1.00 88.31 97 ILE A O 1
ATOM 726 N N . THR A 1 98 ? -8.256 -1.557 -0.473 1.00 79.50 98 THR A N 1
ATOM 727 C CA . THR A 1 98 ? -9.193 -1.602 0.633 1.00 79.50 98 THR A CA 1
ATOM 728 C C . THR A 1 98 ? -8.477 -2.266 1.793 1.00 79.50 98 THR A C 1
ATOM 730 O O . THR A 1 98 ? -7.731 -3.234 1.635 1.00 79.50 98 THR A O 1
ATOM 733 N N . ALA A 1 99 ? -8.663 -1.711 2.979 1.00 74.44 99 ALA A N 1
ATOM 734 C CA . ALA A 1 99 ? -8.152 -2.291 4.202 1.00 74.44 99 ALA A CA 1
ATOM 735 C C . ALA A 1 99 ? -8.984 -3.533 4.585 1.00 74.44 99 ALA A C 1
ATOM 737 O O . ALA A 1 99 ? -9.725 -3.491 5.558 1.00 74.44 99 ALA A O 1
ATOM 738 N N . ASP A 1 100 ? -8.890 -4.626 3.819 1.00 70.12 100 ASP A N 1
ATOM 739 C CA . ASP A 1 100 ? -9.590 -5.888 4.137 1.00 70.12 100 ASP A CA 1
ATOM 740 C C . ASP A 1 100 ? -9.103 -6.467 5.474 1.00 70.12 100 ASP A C 1
ATOM 742 O O . ASP A 1 100 ? -9.879 -7.002 6.262 1.00 70.12 100 ASP A O 1
ATOM 746 N N . ALA A 1 101 ? -7.809 -6.303 5.757 1.00 71.12 101 ALA A N 1
ATOM 747 C CA . ALA A 1 101 ? -7.222 -6.501 7.072 1.00 71.12 101 ALA A CA 1
ATOM 748 C C . ALA A 1 101 ? -6.072 -5.508 7.265 1.00 71.12 101 ALA A C 1
ATOM 750 O O . ALA A 1 101 ? -5.095 -5.512 6.511 1.00 71.12 101 ALA A O 1
ATOM 751 N N . ILE A 1 102 ? -6.167 -4.669 8.294 1.00 83.00 102 ILE A N 1
ATOM 752 C CA . ILE A 1 102 ? -5.065 -3.796 8.701 1.00 83.00 102 ILE A CA 1
ATOM 753 C C . ILE A 1 102 ? -4.182 -4.594 9.654 1.00 83.00 102 ILE A C 1
ATOM 755 O O . ILE A 1 102 ? -4.636 -5.048 10.702 1.00 83.00 102 ILE A O 1
ATOM 759 N N . LYS A 1 103 ? -2.908 -4.766 9.300 1.00 83.44 103 LYS A N 1
ATOM 760 C CA . LYS A 1 103 ? -1.888 -5.184 10.265 1.00 83.44 103 LYS A CA 1
ATOM 761 C C . LYS A 1 103 ? -1.255 -3.930 10.850 1.00 83.44 103 LYS A C 1
ATOM 763 O O . LYS A 1 103 ? -0.612 -3.181 10.120 1.00 83.44 103 LYS A O 1
ATOM 768 N N . GLY A 1 104 ? -1.427 -3.726 12.151 1.00 89.81 104 GLY A N 1
ATOM 769 C CA . GLY A 1 104 ? -0.869 -2.586 12.875 1.00 89.81 104 GLY A CA 1
ATOM 770 C C . GLY A 1 104 ? -1.939 -1.669 13.454 1.00 89.81 104 GLY A C 1
ATOM 771 O O . GLY A 1 104 ? -3.087 -2.069 13.637 1.00 89.81 104 GLY A O 1
ATOM 772 N N . SER A 1 105 ? -1.522 -0.456 13.792 1.00 94.06 105 SER A N 1
ATOM 773 C CA . SER A 1 105 ? -2.354 0.524 14.482 1.00 94.06 105 SER A CA 1
ATOM 774 C C . SER A 1 105 ? -3.169 1.391 13.523 1.00 94.06 105 SER A C 1
ATOM 776 O O . SER A 1 105 ? -2.722 1.689 12.416 1.00 94.06 105 SER A O 1
ATOM 778 N N . VAL A 1 106 ? -4.345 1.829 13.972 1.00 94.25 106 VAL A N 1
ATOM 779 C CA . VAL A 1 106 ? -5.226 2.761 13.252 1.00 94.25 106 VAL A CA 1
ATOM 780 C C . VAL A 1 106 ? -5.292 4.072 14.023 1.00 94.25 106 VAL A C 1
ATOM 782 O O . VAL A 1 106 ? -5.567 4.065 15.224 1.00 94.25 106 VAL A O 1
ATOM 785 N N . PHE A 1 107 ? -5.067 5.183 13.326 1.00 94.50 107 PHE A N 1
ATOM 786 C CA . PHE A 1 107 ? -5.163 6.533 13.873 1.00 94.50 107 PHE A CA 1
ATOM 787 C C . PHE A 1 107 ? -6.409 7.232 13.328 1.00 94.50 107 PHE A C 1
ATOM 789 O O . PHE A 1 107 ? -6.775 7.027 12.171 1.00 94.50 107 PHE A O 1
ATOM 796 N N . ALA A 1 108 ? -7.057 8.034 14.165 1.00 94.69 108 ALA A N 1
ATOM 797 C CA . ALA A 1 108 ? -8.159 8.902 13.776 1.00 94.69 108 ALA A CA 1
ATOM 798 C C . ALA A 1 108 ? -7.662 10.135 13.006 1.00 94.69 108 ALA A C 1
ATOM 800 O O . ALA A 1 108 ? -6.473 10.462 13.014 1.00 94.69 108 ALA A O 1
ATOM 801 N N . ASP A 1 109 ? -8.600 10.869 12.406 1.00 94.75 109 ASP A N 1
ATOM 802 C CA . ASP A 1 109 ? -8.323 12.121 11.690 1.00 94.75 109 ASP A CA 1
ATOM 803 C C . ASP A 1 109 ? -7.714 13.206 12.596 1.00 94.75 109 ASP A C 1
ATOM 805 O O . ASP A 1 109 ? -6.948 14.051 12.134 1.00 94.75 109 ASP A O 1
ATOM 809 N N . ASP A 1 110 ? -7.993 13.166 13.903 1.00 95.31 110 ASP A N 1
ATOM 810 C CA . ASP A 1 110 ? -7.374 14.043 14.907 1.00 95.31 110 ASP A CA 1
ATOM 811 C C . ASP A 1 110 ? -5.973 13.575 15.352 1.00 95.31 110 ASP A C 1
ATOM 813 O O . ASP A 1 110 ? -5.384 14.141 16.271 1.00 95.31 110 ASP A O 1
ATOM 817 N N . SER A 1 111 ? -5.422 12.559 14.678 1.00 95.31 111 SER A N 1
ATOM 818 C CA . SER A 1 111 ? -4.136 11.916 14.969 1.00 95.31 111 SER A CA 1
ATOM 819 C C . SER A 1 111 ? -4.070 11.149 16.298 1.00 95.31 111 SER A C 1
ATOM 821 O O . SER A 1 111 ? -2.982 10.735 16.705 1.00 95.31 111 SER A O 1
ATOM 823 N N . SER A 1 112 ? -5.198 10.908 16.973 1.00 95.38 112 SER A N 1
ATOM 824 C CA . SER A 1 112 ? -5.252 10.003 18.126 1.00 95.38 112 SER A CA 1
ATOM 825 C C . SER A 1 112 ? -5.218 8.531 17.697 1.00 95.38 112 SER A C 1
ATOM 827 O O . SER A 1 112 ? -5.579 8.173 16.577 1.00 95.38 112 SER A O 1
ATOM 829 N N . LEU A 1 113 ? -4.752 7.652 18.585 1.00 95.38 113 LEU A N 1
ATOM 830 C CA . LEU A 1 113 ? -4.743 6.207 18.359 1.00 95.38 113 LEU A CA 1
ATOM 831 C C . LEU A 1 113 ? -6.143 5.639 18.643 1.00 95.38 113 LEU A C 1
ATOM 833 O O . LEU A 1 113 ? -6.647 5.851 19.739 1.00 95.38 113 LEU A O 1
ATOM 837 N N . LEU A 1 114 ? -6.748 4.911 17.695 1.00 95.00 114 LEU A N 1
ATOM 838 C CA . LEU A 1 114 ? -8.042 4.223 17.872 1.00 95.00 114 LEU A CA 1
ATOM 839 C C . LEU A 1 114 ? -7.869 2.725 18.143 1.00 95.00 114 LEU A C 1
ATOM 841 O O . LEU A 1 114 ? -8.509 2.160 19.025 1.00 95.00 114 LEU A O 1
ATOM 845 N N . VAL A 1 115 ? -6.983 2.073 17.389 1.00 95.56 115 VAL A N 1
ATOM 846 C CA . VAL A 1 115 ? -6.639 0.657 17.561 1.00 95.56 115 VAL A CA 1
ATOM 847 C C . VAL A 1 115 ? -5.134 0.556 17.669 1.00 95.56 115 VAL A C 1
ATOM 849 O O . VAL A 1 115 ? -4.419 0.984 16.766 1.00 95.56 115 VAL A O 1
ATOM 852 N N . ASP A 1 116 ? -4.656 -0.034 18.754 1.00 95.62 116 ASP A N 1
ATOM 853 C CA . ASP A 1 116 ? -3.254 -0.363 18.937 1.00 95.62 116 ASP A CA 1
ATOM 854 C C . ASP A 1 116 ? -3.014 -1.813 18.533 1.00 95.62 116 ASP A C 1
ATOM 856 O O . ASP A 1 116 ? -3.260 -2.743 19.304 1.00 95.62 116 ASP A O 1
ATOM 860 N N . GLY A 1 117 ? -2.524 -2.004 17.309 1.00 93.38 117 GLY A N 1
ATOM 861 C CA . GLY A 1 117 ? -2.220 -3.332 16.787 1.00 93.38 117 GLY A CA 1
ATOM 862 C C . GLY A 1 117 ? -0.989 -3.980 17.426 1.00 93.38 117 GLY A C 1
ATOM 863 O O . GLY A 1 117 ? -0.789 -5.177 17.243 1.00 93.38 117 GLY A O 1
ATOM 864 N N . ILE A 1 118 ? -0.166 -3.222 18.162 1.00 92.44 118 ILE A N 1
ATOM 865 C CA . ILE A 1 118 ? 1.013 -3.744 18.867 1.00 92.44 118 ILE A CA 1
ATOM 866 C C . ILE A 1 118 ? 0.590 -4.298 20.228 1.00 92.44 118 ILE A C 1
ATOM 868 O O . ILE A 1 118 ? 0.955 -5.416 20.580 1.00 92.44 118 ILE A O 1
ATOM 872 N N . ASN A 1 119 ? -0.200 -3.526 20.977 1.00 94.56 119 ASN A N 1
ATOM 873 C CA . ASN A 1 119 ? -0.613 -3.884 22.336 1.00 94.56 119 ASN A CA 1
ATOM 874 C C . ASN A 1 119 ? -1.994 -4.557 22.417 1.00 94.56 119 ASN A C 1
ATOM 876 O O . ASN A 1 119 ? -2.409 -4.947 23.506 1.00 94.56 119 ASN A O 1
ATOM 880 N N . GLY A 1 120 ? -2.723 -4.676 21.302 1.00 92.50 120 GLY A N 1
ATOM 881 C CA . GLY A 1 120 ? -4.050 -5.297 21.253 1.00 92.50 120 GLY A CA 1
ATOM 882 C C . GLY A 1 120 ? -5.134 -4.493 21.975 1.00 92.50 120 GLY A C 1
ATOM 883 O O . GLY A 1 120 ? -6.041 -5.080 22.562 1.00 92.50 120 GLY A O 1
ATOM 884 N N . LYS A 1 121 ? -5.031 -3.159 21.979 1.00 93.25 121 LYS A N 1
ATOM 885 C CA . LYS A 1 121 ? -5.959 -2.270 22.695 1.00 93.25 121 LYS A CA 1
ATOM 886 C C . LYS A 1 121 ? -6.859 -1.496 21.743 1.00 93.25 121 LYS A C 1
ATOM 888 O O . LYS A 1 121 ? -6.452 -1.133 20.641 1.00 93.25 121 LYS A O 1
ATOM 893 N N . PHE A 1 122 ? -8.061 -1.197 22.217 1.00 93.94 122 PHE A N 1
ATOM 894 C CA . PHE A 1 122 ? -8.960 -0.223 21.612 1.00 93.94 122 PHE A CA 1
ATOM 895 C C . PHE A 1 122 ? -8.981 1.043 22.471 1.00 93.94 122 PHE A C 1
ATOM 897 O O . PHE A 1 122 ? -8.957 0.961 23.700 1.00 93.94 122 PHE A O 1
ATOM 904 N N . TYR A 1 123 ? -9.033 2.200 21.825 1.00 93.94 123 TYR A N 1
ATOM 905 C CA . TYR A 1 123 ? -9.057 3.512 22.456 1.00 93.94 123 TYR A CA 1
ATOM 906 C C . TYR A 1 123 ? -10.243 4.326 21.936 1.00 93.94 123 TYR A C 1
ATOM 908 O O . TYR A 1 123 ? -10.632 4.223 20.775 1.00 93.94 123 TYR A O 1
ATOM 916 N N . GLY A 1 124 ? -10.785 5.180 22.805 1.00 92.12 124 GLY A N 1
ATOM 917 C CA . GLY A 1 124 ? -11.892 6.077 22.484 1.00 92.12 124 GLY A CA 1
ATOM 918 C C . GLY A 1 124 ? -13.225 5.644 23.089 1.00 92.12 124 GLY A C 1
ATOM 919 O O . GLY A 1 124 ? -13.313 4.708 23.882 1.00 92.12 124 GLY A O 1
ATOM 920 N N . HIS A 1 125 ? -14.270 6.386 22.737 1.00 90.88 125 HIS A N 1
ATOM 921 C CA . HIS A 1 125 ? -15.625 6.139 23.216 1.00 90.88 125 HIS A CA 1
ATOM 922 C C . HIS A 1 125 ? -16.246 4.964 22.457 1.00 90.88 125 HIS A C 1
ATOM 924 O O . HIS A 1 125 ? -16.184 4.917 21.229 1.00 90.88 125 HIS A O 1
ATOM 930 N N . LEU A 1 126 ? -16.890 4.048 23.182 1.00 91.44 126 LEU A N 1
ATOM 931 C CA . LEU A 1 126 ? -17.717 3.007 22.583 1.00 91.44 126 LEU A CA 1
ATOM 932 C C . LEU A 1 126 ? -19.179 3.466 22.559 1.00 91.44 126 LEU A C 1
ATOM 934 O O . LEU A 1 126 ? -19.769 3.716 23.608 1.00 91.44 126 LEU A O 1
ATOM 938 N N . THR A 1 127 ? -19.764 3.541 21.366 1.00 92.56 127 THR A N 1
ATOM 939 C CA . THR A 1 127 ? -21.203 3.761 21.175 1.00 92.56 127 THR A CA 1
ATOM 940 C C . THR A 1 127 ? -21.825 2.471 20.659 1.00 92.56 127 THR A C 1
ATOM 942 O O . THR A 1 127 ? -21.504 2.041 19.553 1.00 92.56 127 THR A O 1
ATOM 945 N N . GLY A 1 128 ? -22.718 1.866 21.441 1.00 93.31 128 GLY A N 1
ATOM 946 C CA . GLY A 1 128 ? -23.401 0.618 21.095 1.00 93.31 128 GLY A CA 1
ATOM 947 C C . GLY A 1 128 ? -23.376 -0.398 22.233 1.00 93.31 128 GLY A C 1
ATOM 948 O O . GLY A 1 128 ? -22.962 -0.087 23.350 1.00 93.31 128 GLY A O 1
ATOM 949 N N . ASP A 1 129 ? -23.828 -1.611 21.931 1.00 92.38 129 ASP A N 1
ATOM 950 C CA . ASP A 1 129 ? -23.859 -2.715 22.887 1.00 92.38 129 ASP A CA 1
ATOM 951 C C . ASP A 1 129 ? -22.471 -3.353 23.051 1.00 92.38 129 ASP A C 1
ATOM 953 O O . ASP A 1 129 ? -21.712 -3.499 22.090 1.00 92.38 129 ASP A O 1
ATOM 957 N N . VAL A 1 130 ? -22.155 -3.790 24.273 1.00 91.62 130 VAL A N 1
ATOM 958 C CA . VAL A 1 130 ? -20.977 -4.618 24.569 1.00 91.62 130 VAL A CA 1
ATOM 959 C C . VAL A 1 130 ? -21.422 -6.070 24.669 1.00 91.62 130 VAL A C 1
ATOM 961 O O . VAL A 1 130 ? -22.188 -6.426 25.563 1.00 91.62 130 VAL A O 1
ATOM 964 N N . ASN A 1 131 ? -20.916 -6.927 23.782 1.00 91.25 131 ASN A N 1
ATOM 965 C CA . ASN A 1 131 ? -21.101 -8.369 23.902 1.00 91.25 131 ASN A CA 1
ATOM 966 C C . ASN A 1 131 ? -19.906 -8.986 24.641 1.00 91.25 131 ASN A C 1
ATOM 968 O O . ASN A 1 131 ? -18.843 -9.182 24.052 1.00 91.25 131 ASN A O 1
ATOM 972 N N . GLY A 1 132 ? -20.080 -9.269 25.931 1.00 94.00 132 GLY A N 1
ATOM 973 C CA . GLY A 1 132 ? -19.038 -9.814 26.803 1.00 94.00 132 GLY A CA 1
ATOM 974 C C . GLY A 1 132 ? -19.011 -9.140 28.173 1.00 94.00 132 GLY A C 1
ATOM 975 O O . GLY A 1 132 ? -19.687 -8.139 28.403 1.00 94.00 132 GLY A O 1
ATOM 976 N N . SER A 1 133 ? -18.259 -9.721 29.104 1.00 95.44 133 SER A N 1
ATOM 977 C CA . SER A 1 133 ? -18.138 -9.191 30.465 1.00 95.44 133 SER A CA 1
ATOM 978 C C . SER A 1 133 ? -17.182 -7.996 30.518 1.00 95.44 133 SER A C 1
ATOM 980 O O . SER A 1 133 ? -16.193 -7.946 29.788 1.00 95.44 133 SER A O 1
ATOM 982 N N . VAL A 1 134 ? -17.468 -7.045 31.405 1.00 96.12 134 VAL A N 1
ATOM 983 C CA . VAL A 1 134 ? -16.623 -5.873 31.666 1.00 96.12 134 VAL A CA 1
ATOM 984 C C . VAL A 1 134 ? -15.890 -6.087 32.981 1.00 96.12 134 VAL A C 1
ATOM 986 O O . VAL A 1 134 ? -16.517 -6.388 34.000 1.00 96.12 134 VAL A O 1
ATOM 989 N N . PHE A 1 135 ? -14.574 -5.907 32.951 1.00 95.94 135 PHE A N 1
ATOM 990 C CA . PHE A 1 135 ? -13.698 -6.046 34.107 1.00 95.94 135 PHE A CA 1
ATOM 991 C C . PHE A 1 135 ? -13.119 -4.687 34.498 1.00 95.94 135 PHE A C 1
ATOM 993 O O . PHE A 1 135 ? -12.879 -3.845 33.633 1.00 95.94 135 PHE A O 1
ATOM 1000 N N . GLY A 1 136 ? -12.909 -4.480 35.795 1.00 95.38 136 GLY A N 1
ATOM 1001 C CA . GLY A 1 136 ? -12.138 -3.355 36.306 1.00 95.38 136 GLY A CA 1
ATOM 1002 C C . GLY A 1 136 ? -10.638 -3.549 36.086 1.00 95.38 136 GLY A C 1
ATOM 1003 O O . GLY A 1 136 ? -10.173 -4.642 35.754 1.00 95.38 136 GLY A O 1
ATOM 1004 N N . ASP A 1 137 ? -9.867 -2.491 36.328 1.00 93.69 137 ASP A N 1
ATOM 1005 C CA . ASP A 1 137 ? -8.400 -2.522 36.219 1.00 93.69 137 ASP A CA 1
ATOM 1006 C C . ASP A 1 137 ? -7.754 -3.519 37.199 1.00 93.69 137 ASP A C 1
ATOM 1008 O O . ASP A 1 137 ? -6.680 -4.058 36.939 1.00 93.69 137 ASP A O 1
ATOM 1012 N N . ASP A 1 138 ? -8.429 -3.813 38.311 1.00 96.19 138 ASP A N 1
ATOM 1013 C CA . ASP A 1 138 ? -8.040 -4.833 39.288 1.00 96.19 138 ASP A CA 1
ATOM 1014 C C . ASP A 1 138 ? -8.453 -6.263 38.882 1.00 96.19 138 ASP A C 1
ATOM 1016 O O . ASP A 1 138 ? -8.309 -7.200 39.666 1.00 96.19 138 ASP A O 1
ATOM 1020 N N . SER A 1 139 ? -8.943 -6.444 37.650 1.00 94.75 139 SER A N 1
ATOM 1021 C CA . SER A 1 139 ? -9.458 -7.704 37.099 1.00 94.75 139 SER A CA 1
ATOM 1022 C C . SER A 1 139 ? -10.717 -8.254 37.788 1.00 94.75 139 SER A C 1
ATOM 1024 O O . SER A 1 139 ? -11.078 -9.411 37.565 1.00 94.75 139 SER A O 1
ATOM 1026 N N . THR A 1 140 ? -11.424 -7.455 38.594 1.00 95.38 140 THR A N 1
ATOM 1027 C CA . THR A 1 140 ? -12.744 -7.830 39.129 1.00 95.38 140 THR A CA 1
ATOM 1028 C C . THR A 1 140 ? -13.841 -7.650 38.077 1.00 95.38 140 THR A C 1
ATOM 1030 O O . THR A 1 140 ? -13.728 -6.815 37.182 1.00 95.38 140 THR A O 1
ATOM 1033 N N . ILE A 1 141 ? -14.919 -8.439 38.148 1.00 96.00 141 ILE A N 1
ATOM 1034 C CA . ILE A 1 141 ? -16.051 -8.309 37.216 1.00 96.00 141 ILE A CA 1
ATOM 1035 C C . ILE A 1 141 ? -16.949 -7.149 37.659 1.00 96.00 141 ILE A C 1
ATOM 1037 O O . ILE A 1 141 ? -17.450 -7.148 38.781 1.00 96.00 141 ILE A O 1
ATOM 1041 N N . LEU A 1 142 ? -17.213 -6.207 36.752 1.00 95.50 142 LEU A N 1
ATOM 1042 C CA . LEU A 1 142 ? -18.184 -5.123 36.942 1.00 95.50 142 LEU A CA 1
ATOM 1043 C C . LEU A 1 142 ? -19.541 -5.469 36.323 1.00 95.50 142 LEU A C 1
ATOM 1045 O O . LEU A 1 142 ? -20.587 -5.196 36.904 1.00 95.50 142 LEU A O 1
ATOM 1049 N N . VAL A 1 143 ? -19.523 -6.097 35.147 1.00 96.56 143 VAL A N 1
ATOM 1050 C CA . VAL A 1 143 ? -20.714 -6.603 34.458 1.00 96.56 143 VAL A CA 1
ATOM 1051 C C . VAL A 1 143 ? -20.394 -7.992 33.941 1.00 96.56 143 VAL A C 1
ATOM 1053 O O . VAL A 1 143 ? -19.475 -8.161 33.144 1.00 96.56 143 VAL A O 1
ATOM 1056 N N . ASP A 1 144 ? -21.153 -8.986 34.382 1.00 95.62 144 ASP A N 1
ATOM 1057 C CA . ASP A 1 144 ? -21.052 -10.355 33.901 1.00 95.62 144 ASP A CA 1
ATOM 1058 C C . ASP A 1 144 ? -22.107 -10.601 32.820 1.00 95.62 144 ASP A C 1
ATOM 1060 O O . ASP A 1 144 ? -23.227 -11.037 33.101 1.00 95.62 144 ASP A O 1
ATOM 1064 N N . ALA A 1 145 ? -21.767 -10.302 31.567 1.00 95.62 145 ALA A N 1
ATOM 1065 C CA . ALA A 1 145 ? -22.698 -10.510 30.462 1.00 95.62 145 ALA A CA 1
ATOM 1066 C C . ALA A 1 145 ? -22.887 -11.997 30.125 1.00 95.62 145 ALA A C 1
ATOM 1068 O O . ALA A 1 145 ? -23.933 -12.362 29.594 1.00 95.62 145 ALA A O 1
ATOM 1069 N N . VAL A 1 146 ? -21.917 -12.860 30.457 1.00 94.06 146 VAL A N 1
ATOM 1070 C CA . VAL A 1 146 ? -22.007 -14.308 30.200 1.00 94.06 146 VAL A CA 1
ATOM 1071 C C . VAL A 1 146 ? -23.096 -14.935 31.066 1.00 94.06 146 VAL A C 1
ATOM 1073 O O . VAL A 1 146 ? -23.902 -15.717 30.566 1.00 94.06 146 VAL A O 1
ATOM 1076 N N . ASN A 1 147 ? -23.158 -14.556 32.345 1.00 93.38 147 ASN A N 1
ATOM 1077 C CA . ASN A 1 147 ? -24.171 -15.059 33.277 1.00 93.38 147 ASN A CA 1
ATOM 1078 C C . ASN A 1 147 ? -25.380 -14.116 33.450 1.00 93.38 147 ASN A C 1
ATOM 1080 O O . ASN A 1 147 ? -26.304 -14.437 34.198 1.00 93.38 147 ASN A O 1
ATOM 1084 N N . GLY A 1 148 ? -25.394 -12.952 32.790 1.00 92.38 148 GLY A N 1
ATOM 1085 C CA . GLY A 1 148 ? -26.468 -11.957 32.902 1.00 92.38 148 GLY A CA 1
ATOM 1086 C C . GLY A 1 148 ? -26.581 -11.328 34.297 1.00 92.38 148 GLY A C 1
ATOM 1087 O O . GLY A 1 148 ? -27.688 -11.048 34.767 1.00 92.38 148 GLY A O 1
ATOM 1088 N N . ASN A 1 149 ? -25.450 -11.143 34.979 1.00 91.50 149 ASN A N 1
ATOM 1089 C CA . ASN A 1 149 ? -25.378 -10.659 36.354 1.00 91.50 149 ASN A CA 1
ATOM 1090 C C . ASN A 1 149 ? -24.543 -9.375 36.458 1.00 91.50 149 ASN A C 1
ATOM 1092 O O . ASN A 1 149 ? -23.606 -9.158 35.700 1.00 91.50 149 ASN A O 1
ATOM 1096 N N . ILE A 1 150 ? -24.850 -8.530 37.438 1.00 95.25 150 ILE A N 1
ATOM 1097 C CA . ILE A 1 150 ? -24.009 -7.389 37.814 1.00 95.25 150 ILE A CA 1
ATOM 1098 C C . ILE A 1 150 ? -23.594 -7.638 39.267 1.00 95.25 150 ILE A C 1
ATOM 1100 O O . ILE A 1 150 ? -24.465 -7.634 40.138 1.00 95.25 150 ILE A O 1
ATOM 1104 N N . PRO A 1 151 ? -22.315 -7.923 39.566 1.00 93.12 151 PRO A N 1
ATOM 1105 C CA . PRO A 1 151 ? -21.878 -8.166 40.939 1.00 93.12 151 PRO A CA 1
ATOM 1106 C C . PRO A 1 151 ? -22.275 -7.031 41.897 1.00 93.12 151 PRO A C 1
ATOM 1108 O O . PRO A 1 151 ? -22.156 -5.853 41.572 1.00 93.12 151 PRO A O 1
ATOM 1111 N N . GLY A 1 152 ? -22.801 -7.394 43.071 1.00 89.44 152 GLY A N 1
ATOM 1112 C CA . GLY A 1 152 ? -23.316 -6.449 44.072 1.00 89.44 152 GLY A CA 1
ATOM 1113 C C . GLY A 1 152 ? -24.696 -5.847 43.766 1.00 89.44 152 GLY A C 1
ATOM 1114 O O . GLY A 1 152 ? -25.268 -5.173 44.621 1.00 89.44 152 GLY A O 1
ATOM 1115 N N . TYR A 1 153 ? -25.271 -6.092 42.585 1.00 93.44 153 TYR A N 1
ATOM 1116 C CA . TYR A 1 153 ? -26.617 -5.629 42.260 1.00 93.44 153 TYR A CA 1
ATOM 1117 C C . TYR A 1 153 ? -27.689 -6.523 42.893 1.00 93.44 153 TYR A C 1
ATOM 1119 O O . TYR A 1 153 ? -27.749 -7.725 42.636 1.00 93.44 153 TYR A O 1
ATOM 1127 N N . VAL A 1 154 ? -28.609 -5.913 43.645 1.00 91.69 154 VAL A N 1
ATOM 1128 C CA . VAL A 1 154 ? -29.813 -6.585 44.149 1.00 91.69 154 VAL A CA 1
ATOM 1129 C C . VAL A 1 154 ? -31.038 -6.092 43.377 1.00 91.69 154 VAL A C 1
ATOM 1131 O O . VAL A 1 154 ? -31.353 -4.901 43.352 1.00 91.69 154 VAL A O 1
ATOM 1134 N N . LYS A 1 155 ? -31.762 -7.019 42.741 1.00 91.62 155 LYS A N 1
ATOM 1135 C CA . LYS A 1 155 ? -32.976 -6.708 41.968 1.00 91.62 155 LYS A CA 1
ATOM 1136 C C . LYS A 1 155 ? -34.074 -6.144 42.874 1.00 91.62 155 LYS A C 1
ATOM 1138 O O . LYS A 1 155 ? -34.385 -6.715 43.915 1.00 91.62 155 LYS A O 1
ATOM 1143 N N . LEU A 1 156 ? -34.779 -5.103 42.421 1.00 94.06 156 LEU A N 1
ATOM 1144 C CA . LEU A 1 156 ? -35.913 -4.530 43.165 1.00 94.06 156 LEU A CA 1
ATOM 1145 C C . LEU A 1 156 ? -37.032 -5.554 43.433 1.00 94.06 156 LEU A C 1
ATOM 1147 O O . LEU A 1 156 ? -37.711 -5.481 44.454 1.00 94.06 156 LEU A O 1
ATOM 1151 N N . SER A 1 157 ? -37.231 -6.519 42.532 1.00 94.69 157 SER A N 1
ATOM 1152 C CA . SER A 1 157 ? -38.187 -7.615 42.730 1.00 94.69 157 SER A CA 1
ATOM 1153 C C . SER A 1 157 ? -37.815 -8.518 43.909 1.00 94.69 157 SER A C 1
ATOM 1155 O O . SER A 1 157 ? -38.709 -8.998 44.604 1.00 94.69 157 SER A O 1
ATOM 1157 N N . VAL A 1 158 ? -36.515 -8.713 44.161 1.00 94.31 158 VAL A N 1
ATOM 1158 C CA . VAL A 1 158 ? -36.016 -9.458 45.325 1.00 94.31 158 VAL A CA 1
ATOM 1159 C C . VAL A 1 158 ? -36.327 -8.666 46.593 1.00 94.31 158 VAL A C 1
ATOM 1161 O O . VAL A 1 158 ? -37.011 -9.190 47.463 1.00 94.31 158 VAL A O 1
ATOM 1164 N N . LEU A 1 159 ? -35.981 -7.371 46.649 1.00 95.06 159 LEU A N 1
ATOM 1165 C CA . LEU A 1 159 ? -36.300 -6.527 47.814 1.00 95.06 159 LEU A CA 1
ATOM 1166 C C . LEU A 1 159 ? -37.802 -6.508 48.126 1.00 95.06 159 LEU A C 1
ATOM 1168 O O . LEU A 1 159 ? -38.195 -6.640 49.280 1.00 95.06 159 LEU A O 1
ATOM 1172 N N . LYS A 1 160 ? -38.657 -6.362 47.105 1.00 96.19 160 LYS A N 1
ATOM 1173 C CA . LYS A 1 160 ? -40.117 -6.389 47.287 1.00 96.19 160 LYS A CA 1
ATOM 1174 C C . LYS A 1 160 ? -40.599 -7.715 47.873 1.00 96.19 160 LYS A C 1
ATOM 1176 O O . LYS A 1 160 ? -41.504 -7.702 48.703 1.00 96.19 160 LYS A O 1
ATOM 1181 N N . SER A 1 161 ? -40.001 -8.829 47.454 1.00 96.06 161 SER A N 1
ATOM 1182 C CA . SER A 1 161 ? -40.333 -10.160 47.970 1.00 96.06 161 SER A CA 1
ATOM 1183 C C . SER A 1 161 ? -39.920 -10.306 49.432 1.00 96.06 161 SER A C 1
ATOM 1185 O O . SER A 1 161 ? -40.722 -10.770 50.238 1.00 96.06 161 SER A O 1
ATOM 1187 N N . GLU A 1 162 ? -38.726 -9.830 49.799 1.00 96.81 162 GLU A N 1
ATOM 1188 C CA . GLU A 1 162 ? -38.273 -9.855 51.193 1.00 96.81 162 GLU A CA 1
ATOM 1189 C C . GLU A 1 162 ? -39.151 -8.995 52.104 1.00 96.81 162 GLU A C 1
ATOM 1191 O O . GLU A 1 162 ? -39.560 -9.451 53.170 1.00 96.81 162 GLU A O 1
ATOM 1196 N N . VAL A 1 163 ? -39.507 -7.778 51.678 1.00 96.31 163 VAL A N 1
ATOM 1197 C CA . VAL A 1 163 ? -40.375 -6.881 52.460 1.00 96.31 163 VAL A CA 1
ATOM 1198 C C . VAL A 1 163 ? -41.774 -7.470 52.620 1.00 96.31 163 VAL A C 1
ATOM 1200 O O . VAL A 1 163 ? -42.307 -7.470 53.724 1.00 96.31 163 VAL A O 1
ATOM 1203 N N . ALA A 1 164 ? -42.370 -7.990 51.544 1.00 96.81 164 ALA A N 1
ATOM 1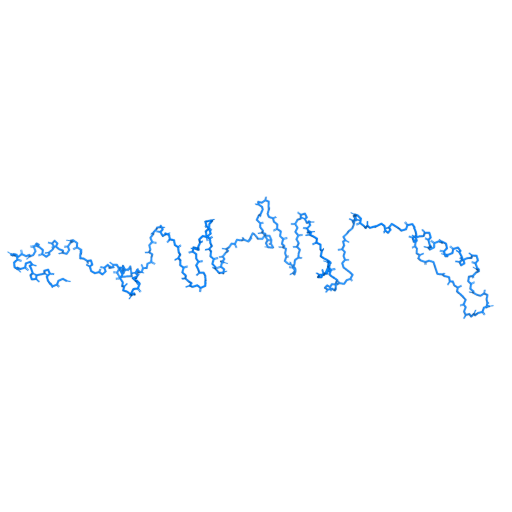204 C CA . ALA A 1 164 ? -43.712 -8.570 51.592 1.00 96.81 164 ALA A CA 1
ATOM 1205 C C . ALA A 1 164 ? -43.783 -9.827 52.475 1.00 96.81 164 ALA A C 1
ATOM 1207 O O . ALA A 1 164 ? -44.813 -10.084 53.093 1.00 96.81 164 ALA A O 1
ATOM 1208 N N . ALA A 1 165 ? -42.697 -10.601 52.535 1.00 96.56 165 ALA A N 1
ATOM 1209 C CA . ALA A 1 165 ? -42.584 -11.768 53.403 1.00 96.56 165 ALA A CA 1
ATOM 1210 C C . ALA A 1 165 ? -42.246 -11.415 54.862 1.00 96.56 165 ALA A C 1
ATOM 1212 O O . ALA A 1 165 ? -42.389 -12.267 55.736 1.00 96.56 165 ALA A O 1
ATOM 1213 N N . SER A 1 166 ? -41.794 -10.187 55.127 1.00 97.56 166 SER A N 1
ATOM 1214 C CA . SER A 1 166 ? -41.370 -9.761 56.457 1.00 97.56 166 SER A CA 1
ATOM 1215 C C . SER A 1 166 ? -42.569 -9.453 57.343 1.00 97.56 166 SER A C 1
ATOM 1217 O O . SER A 1 166 ? -43.406 -8.608 57.034 1.00 97.56 166 SER A O 1
ATOM 1219 N N . THR A 1 167 ? -42.623 -10.101 58.498 1.00 97.06 167 THR A N 1
ATOM 1220 C CA . THR A 1 167 ? -43.718 -9.931 59.469 1.00 97.06 167 THR A CA 1
ATOM 1221 C C . THR A 1 167 ? -43.482 -8.781 60.451 1.00 97.06 167 THR A C 1
ATOM 1223 O O . THR A 1 167 ? -44.400 -8.331 61.134 1.00 97.06 167 THR A O 1
ATOM 1226 N N . SER A 1 168 ? -42.244 -8.291 60.530 1.00 97.25 168 SER A N 1
ATOM 1227 C CA . SER A 1 168 ? -41.823 -7.174 61.374 1.00 97.25 168 SER A CA 1
ATOM 1228 C C . SER A 1 168 ? -40.539 -6.543 60.825 1.00 97.25 168 SER A C 1
ATOM 1230 O O . SER A 1 168 ? -39.900 -7.087 59.925 1.00 97.25 168 SER A O 1
ATOM 1232 N N . PHE A 1 169 ? -40.115 -5.414 61.399 1.00 96.38 169 PHE A N 1
ATOM 1233 C CA . PHE A 1 169 ? -38.839 -4.790 61.037 1.00 96.38 169 PHE A CA 1
ATOM 1234 C C . PHE A 1 169 ? -37.628 -5.666 61.393 1.00 96.38 169 PHE A C 1
ATOM 1236 O O . PHE A 1 169 ? -36.696 -5.761 60.602 1.00 96.38 169 PHE A O 1
ATOM 1243 N N . ALA A 1 170 ? -37.659 -6.348 62.542 1.00 97.31 170 ALA A N 1
ATOM 1244 C CA . ALA A 1 170 ? -36.577 -7.244 62.950 1.00 97.31 170 ALA A CA 1
ATOM 1245 C C . ALA A 1 170 ? -36.435 -8.445 61.996 1.00 97.31 170 ALA A C 1
ATOM 1247 O O . ALA A 1 170 ? -35.323 -8.835 61.655 1.00 97.31 170 ALA A O 1
ATOM 1248 N N . ASP A 1 171 ? -37.559 -8.990 61.521 1.00 96.81 171 ASP A N 1
ATOM 1249 C CA . ASP A 1 171 ? -37.582 -10.054 60.508 1.00 96.81 171 ASP A CA 1
ATOM 1250 C C . ASP A 1 171 ? -36.989 -9.558 59.180 1.00 96.81 171 ASP A C 1
ATOM 1252 O O . ASP A 1 171 ? -36.068 -10.166 58.639 1.00 96.81 171 ASP A O 1
ATOM 1256 N N . PHE A 1 172 ? -37.402 -8.372 58.720 1.00 96.62 172 PHE A N 1
ATOM 1257 C CA . PHE A 1 172 ? -36.818 -7.751 57.531 1.00 96.62 172 PHE A CA 1
ATOM 1258 C C . PHE A 1 172 ? -35.298 -7.564 57.644 1.00 96.62 172 PHE A C 1
ATOM 1260 O O . PHE A 1 172 ? -34.572 -7.880 56.701 1.00 96.62 172 PHE A O 1
ATOM 1267 N N . GLN A 1 173 ? -34.803 -7.101 58.798 1.00 96.44 173 GLN A N 1
ATOM 1268 C CA . GLN A 1 173 ? -33.368 -6.941 59.052 1.00 96.44 173 GLN A CA 1
ATOM 1269 C C . GLN A 1 173 ? -32.599 -8.266 58.960 1.00 96.44 173 GLN A C 1
ATOM 1271 O O . GLN A 1 173 ? -31.487 -8.286 58.437 1.00 96.44 173 GLN A O 1
ATOM 1276 N N . LEU A 1 174 ? -33.175 -9.370 59.439 1.00 96.44 174 LEU A N 1
ATOM 1277 C CA . LEU A 1 174 ? -32.554 -10.691 59.321 1.00 96.44 174 LEU A CA 1
ATOM 1278 C C . LEU A 1 174 ? -32.545 -11.185 57.871 1.00 96.44 174 LEU A C 1
ATOM 1280 O O . LEU A 1 174 ? -31.544 -11.737 57.421 1.00 96.44 174 LEU A O 1
ATOM 1284 N N . ARG A 1 175 ? -33.633 -10.959 57.129 1.00 95.94 175 ARG A N 1
ATOM 1285 C CA . ARG A 1 175 ? -33.772 -11.403 55.735 1.00 95.94 175 ARG A CA 1
ATOM 1286 C C . ARG A 1 175 ? -32.854 -10.643 54.782 1.00 95.94 175 ARG A C 1
ATOM 1288 O O . ARG A 1 175 ? -32.186 -11.263 53.964 1.00 95.94 175 ARG A O 1
ATOM 1295 N N . ILE A 1 176 ? -32.763 -9.318 54.920 1.00 94.81 176 ILE A N 1
ATOM 1296 C CA . ILE A 1 176 ? -31.881 -8.490 54.082 1.00 94.81 176 ILE A CA 1
ATOM 1297 C C . ILE A 1 176 ? -30.399 -8.791 54.335 1.00 94.81 176 ILE A C 1
ATOM 1299 O O . ILE A 1 176 ? -29.606 -8.722 53.407 1.00 94.81 176 ILE A O 1
ATOM 1303 N N . ALA A 1 177 ? -30.027 -9.158 55.566 1.00 93.19 177 ALA A N 1
ATOM 1304 C CA . ALA A 1 177 ? -28.654 -9.527 55.913 1.00 93.19 177 ALA A CA 1
ATOM 1305 C C . ALA A 1 177 ? -28.217 -10.889 55.339 1.00 93.19 177 ALA A C 1
ATOM 1307 O O . ALA A 1 177 ? -27.035 -11.216 55.400 1.00 93.19 177 ALA A O 1
ATOM 1308 N N . ALA A 1 178 ? -29.158 -11.684 54.820 1.00 91.94 178 ALA A N 1
ATOM 1309 C CA . ALA A 1 178 ? -28.908 -12.997 54.231 1.00 91.94 178 ALA A CA 1
ATOM 1310 C C . ALA A 1 178 ? -28.890 -12.994 52.688 1.00 91.94 178 ALA A C 1
ATOM 1312 O O . ALA A 1 178 ? -28.703 -14.059 52.096 1.00 91.94 178 ALA A O 1
ATOM 1313 N N . LEU A 1 179 ? -29.115 -11.834 52.056 1.00 89.38 179 LEU A N 1
ATOM 1314 C CA . LEU A 1 179 ? -28.997 -11.630 50.606 1.00 89.38 179 LEU A CA 1
ATOM 1315 C C . LEU A 1 179 ? -27.545 -11.363 50.197 1.00 89.38 179 LEU A C 1
ATOM 1317 O O . LEU A 1 179 ? -27.163 -11.871 49.119 1.00 89.38 179 LEU A O 1
#

Secondary structure (DSSP, 8-state):
-PPPPP---SSTT-S-S--HHHHHHHHHHHHHHHHHS--S--S--SS----SSTTT--SSBTTB--S----SSEEEETTEEEEE-TTS-EEETTEE---SS--S-EE-TTS-EEEETTTTEE-S---S---S-EE-TTS-EEEBTTTTB-TT---HHHHHHHHHH-SSHHHHHHHHTT-